Protein AF-A0A966I1T3-F1 (afdb_monomer)

Foldseek 3Di:
DVVCLVLLVVLLVVLVVCCVVCVVVCDPPRNVVSNVVSNVVSVVVVVVVVVVLVPDDPVPNDDDD

Structure (mmCIF, N/CA/C/O backbone):
data_AF-A0A966I1T3-F1
#
_entry.id   AF-A0A966I1T3-F1
#
loop_
_atom_site.group_PDB
_atom_site.id
_atom_site.type_symbol
_atom_site.label_atom_id
_atom_site.label_alt_id
_atom_site.label_comp_id
_atom_site.label_asym_id
_atom_site.label_entity_id
_atom_site.label_seq_id
_atom_site.pdbx_PDB_ins_code
_atom_site.Cartn_x
_atom_site.Cartn_y
_atom_site.Cartn_z
_atom_site.occupancy
_atom_site.B_iso_or_equiv
_atom_site.auth_seq_id
_atom_site.auth_comp_id
_atom_site.auth_asym_id
_atom_site.auth_atom_id
_atom_site.pdbx_PDB_model_num
ATOM 1 N N . MET A 1 1 ? 8.357 -6.184 -17.224 1.00 61.91 1 MET A N 1
ATOM 2 C CA . MET A 1 1 ? 7.488 -6.221 -16.030 1.00 61.91 1 MET A CA 1
ATOM 3 C C . MET A 1 1 ? 6.293 -5.274 -16.144 1.00 61.91 1 MET A C 1
ATOM 5 O O . MET A 1 1 ? 5.590 -5.091 -15.161 1.00 61.91 1 MET A O 1
ATOM 9 N N . LEU A 1 2 ? 5.973 -4.734 -17.327 1.00 72.94 2 LEU A N 1
ATOM 10 C CA . LEU A 1 2 ? 4.775 -3.898 -17.508 1.00 72.94 2 LEU A CA 1
ATOM 11 C C . LEU A 1 2 ? 3.464 -4.629 -17.174 1.00 72.94 2 LEU A C 1
ATOM 13 O O . LEU A 1 2 ? 2.527 -4.007 -16.684 1.00 72.94 2 LEU A O 1
ATOM 17 N N . ASP A 1 3 ? 3.432 -5.957 -17.296 1.00 82.62 3 ASP A N 1
ATOM 18 C CA . ASP A 1 3 ? 2.308 -6.783 -16.835 1.00 82.62 3 ASP A CA 1
ATOM 19 C C . ASP A 1 3 ? 2.090 -6.730 -15.314 1.00 82.62 3 ASP A C 1
ATOM 21 O O . ASP A 1 3 ? 1.121 -7.291 -14.825 1.00 82.62 3 ASP A O 1
ATOM 25 N N . LEU A 1 4 ? 2.973 -6.086 -14.543 1.00 84.50 4 LEU A N 1
ATOM 26 C CA . LEU A 1 4 ? 2.837 -5.876 -13.097 1.00 84.50 4 LEU A CA 1
ATOM 27 C C . LEU A 1 4 ? 2.262 -4.494 -12.756 1.00 84.50 4 LEU A C 1
ATOM 29 O O . LEU A 1 4 ? 2.017 -4.216 -11.586 1.00 84.50 4 LEU A O 1
ATOM 33 N N . VAL A 1 5 ? 1.986 -3.635 -13.746 1.00 91.38 5 VAL A N 1
ATOM 34 C CA . VAL A 1 5 ? 1.398 -2.296 -13.536 1.00 91.38 5 VAL A CA 1
ATOM 35 C C . VAL A 1 5 ? 0.065 -2.364 -12.784 1.00 91.38 5 VAL A C 1
ATOM 37 O O . VAL A 1 5 ? -0.225 -1.487 -11.974 1.00 91.38 5 VAL A O 1
ATOM 40 N N . TRP A 1 6 ? -0.721 -3.431 -12.962 1.00 94.06 6 TRP A N 1
ATOM 41 C CA . TRP A 1 6 ? -1.975 -3.620 -12.221 1.00 94.06 6 TRP A CA 1
ATOM 42 C C . TRP A 1 6 ? -1.770 -3.804 -10.707 1.00 94.06 6 TRP A C 1
ATOM 44 O O . TRP A 1 6 ? -2.702 -3.555 -9.941 1.00 94.06 6 TRP A O 1
ATOM 54 N N . LEU A 1 7 ? -0.565 -4.172 -10.245 1.00 92.88 7 LEU A N 1
ATOM 55 C CA . LEU A 1 7 ? -0.252 -4.232 -8.814 1.00 92.88 7 LEU A CA 1
ATOM 56 C C . LEU A 1 7 ? -0.254 -2.847 -8.163 1.00 92.88 7 LEU A C 1
ATOM 58 O O . LEU A 1 7 ? -0.541 -2.746 -6.972 1.00 92.88 7 LEU A O 1
ATOM 62 N N . ILE A 1 8 ? 0.017 -1.784 -8.928 1.00 94.81 8 ILE A N 1
ATOM 63 C CA . ILE A 1 8 ? 0.086 -0.410 -8.414 1.00 94.81 8 ILE A CA 1
ATOM 64 C C . ILE A 1 8 ? -1.246 0.014 -7.764 1.00 94.81 8 ILE A C 1
ATOM 66 O O . ILE A 1 8 ? -1.220 0.514 -6.640 1.00 94.81 8 ILE A O 1
ATOM 70 N N . PRO A 1 9 ? -2.425 -0.189 -8.377 1.00 96.62 9 PRO A N 1
ATOM 71 C CA . PRO A 1 9 ? -3.689 -0.001 -7.668 1.00 96.62 9 PRO A CA 1
ATOM 72 C C . PRO A 1 9 ? -4.077 -1.202 -6.790 1.00 96.62 9 PRO A C 1
ATOM 74 O O . PRO A 1 9 ? -4.709 -1.011 -5.752 1.00 96.62 9 PRO A O 1
ATOM 77 N N . ALA A 1 10 ? -3.716 -2.437 -7.158 1.00 97.75 10 ALA A N 1
ATOM 78 C CA . ALA A 1 10 ? -4.194 -3.619 -6.436 1.00 97.75 10 ALA A CA 1
ATOM 79 C C . ALA A 1 10 ? -3.621 -3.750 -5.015 1.00 97.75 10 ALA A C 1
ATOM 81 O O . ALA A 1 10 ? -4.350 -4.155 -4.113 1.00 97.75 10 ALA A O 1
ATOM 82 N N . LEU A 1 11 ? -2.356 -3.389 -4.781 1.00 97.81 11 LEU A N 1
ATOM 83 C CA . LEU A 1 11 ? -1.730 -3.463 -3.453 1.00 97.81 11 LEU A CA 1
ATOM 84 C C . LEU A 1 11 ? -2.395 -2.535 -2.413 1.00 97.81 11 LEU A C 1
ATOM 86 O O . LEU A 1 11 ? -2.771 -3.034 -1.348 1.00 97.81 11 LEU A O 1
ATOM 90 N N . PRO A 1 12 ? -2.612 -1.227 -2.668 1.00 97.38 12 PRO A N 1
ATOM 91 C CA . PRO A 1 12 ? -3.305 -0.352 -1.729 1.00 97.38 12 PRO A CA 1
ATOM 92 C C . PRO A 1 12 ? -4.772 -0.744 -1.573 1.00 97.38 12 PRO A C 1
ATOM 94 O O . PRO A 1 12 ? -5.285 -0.672 -0.459 1.00 97.38 12 PRO A O 1
ATOM 97 N N . LEU A 1 13 ? -5.437 -1.224 -2.631 1.00 98.31 13 LEU A N 1
ATOM 98 C CA . LEU A 1 13 ? -6.802 -1.750 -2.524 1.00 98.31 13 LEU A CA 1
ATOM 99 C C . LEU A 1 13 ? -6.863 -2.997 -1.641 1.00 98.31 13 LEU A C 1
ATOM 101 O O . LEU A 1 13 ? -7.726 -3.079 -0.774 1.00 98.31 13 LEU A O 1
ATOM 105 N N . ALA A 1 14 ? -5.937 -3.941 -1.800 1.00 98.19 14 ALA A N 1
ATOM 106 C CA .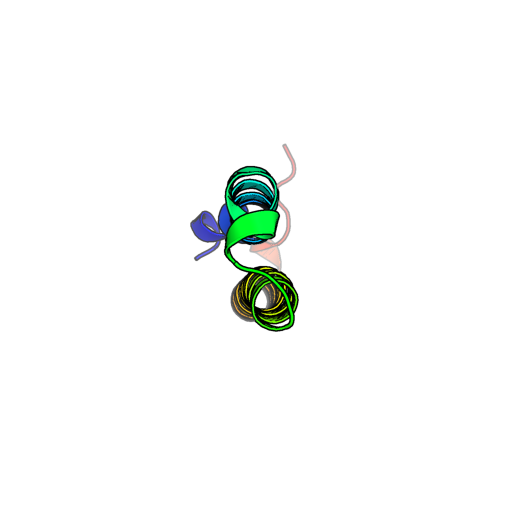 ALA A 1 14 ? -5.854 -5.118 -0.942 1.00 98.19 14 ALA A CA 1
ATOM 107 C C . ALA A 1 14 ? -5.604 -4.720 0.520 1.00 98.19 14 ALA A C 1
ATOM 109 O O . ALA A 1 14 ? -6.299 -5.204 1.414 1.00 98.19 14 ALA A O 1
ATOM 110 N N . GLY A 1 15 ? -4.677 -3.788 0.767 1.00 97.62 15 GLY A N 1
ATOM 111 C CA . GLY A 1 15 ? -4.442 -3.230 2.100 1.00 97.62 15 GLY A CA 1
ATOM 112 C C . GLY A 1 15 ? -5.693 -2.573 2.689 1.00 97.62 15 GLY A C 1
ATOM 113 O O . GLY A 1 15 ? -6.056 -2.850 3.831 1.00 97.62 15 GLY A O 1
ATOM 114 N N . ALA A 1 16 ? -6.400 -1.764 1.898 1.00 98.00 16 ALA A N 1
ATOM 115 C CA . ALA A 1 16 ? -7.646 -1.125 2.305 1.00 98.00 16 ALA A CA 1
ATOM 116 C C . ALA A 1 16 ? -8.743 -2.153 2.621 1.00 98.00 16 ALA A C 1
ATOM 118 O O . ALA A 1 16 ? -9.371 -2.056 3.669 1.00 98.00 16 ALA A O 1
ATOM 119 N N . LEU A 1 17 ? -8.941 -3.169 1.775 1.00 98.50 17 LEU A N 1
ATOM 120 C CA . LEU A 1 17 ? -9.916 -4.239 2.009 1.00 98.50 17 LEU A CA 1
ATOM 121 C C . LEU A 1 17 ? -9.614 -5.003 3.303 1.00 98.50 17 LEU A C 1
ATOM 123 O O . LEU A 1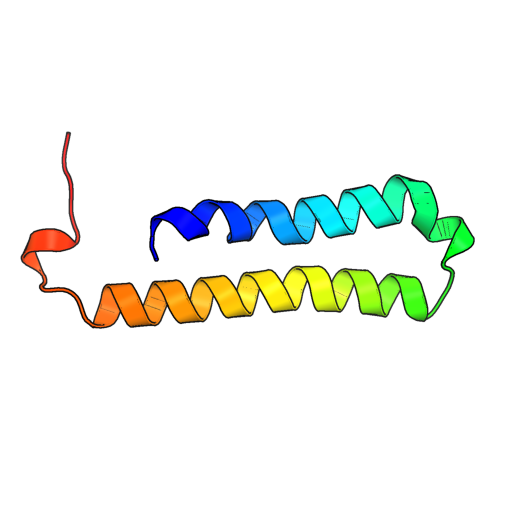 17 ? -10.519 -5.246 4.101 1.00 98.50 17 LEU A O 1
ATOM 127 N N . VAL A 1 18 ? -8.342 -5.323 3.555 1.00 98.00 18 VAL A N 1
ATOM 128 C CA . VAL A 1 18 ? -7.915 -5.959 4.810 1.00 98.00 18 VAL A CA 1
ATOM 129 C C . VAL A 1 18 ? -8.231 -5.068 6.011 1.00 98.00 18 VAL A C 1
ATOM 131 O O . VAL A 1 18 ? -8.752 -5.562 7.009 1.00 98.00 18 VAL A O 1
ATOM 134 N N . LEU A 1 19 ? -7.970 -3.762 5.932 1.00 97.94 19 LEU A N 1
ATOM 135 C CA . LEU A 1 19 ? -8.269 -2.827 7.022 1.00 97.94 19 LEU A CA 1
ATOM 136 C C . LEU A 1 19 ? -9.769 -2.598 7.220 1.00 97.94 19 LEU A C 1
ATOM 138 O O . LEU A 1 19 ? -10.209 -2.465 8.357 1.00 97.94 19 LEU A O 1
ATOM 142 N N . ILE A 1 20 ? -10.567 -2.605 6.155 1.00 98.06 20 ILE A N 1
ATOM 143 C CA . ILE A 1 20 ? -12.026 -2.494 6.256 1.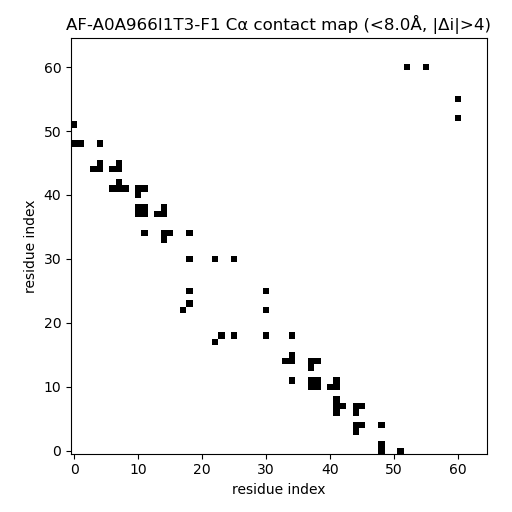00 98.06 20 ILE A CA 1
ATOM 144 C C . ILE A 1 20 ? -12.597 -3.698 7.013 1.00 98.06 20 ILE A C 1
ATOM 146 O O . ILE A 1 20 ? -13.425 -3.527 7.904 1.00 98.06 20 ILE A O 1
ATOM 150 N N . VAL A 1 21 ? -12.141 -4.912 6.690 1.00 98.31 21 VAL A N 1
ATOM 151 C CA . VAL A 1 21 ? -12.686 -6.142 7.287 1.00 98.31 21 VAL A CA 1
ATOM 152 C C . VAL A 1 21 ? -12.088 -6.425 8.669 1.00 98.31 21 VAL A C 1
ATOM 154 O O . VAL A 1 21 ? -12.796 -6.853 9.580 1.00 98.31 21 VAL A O 1
ATOM 157 N N . PHE A 1 22 ? -10.788 -6.187 8.847 1.00 97.81 22 PHE A N 1
ATOM 158 C CA . PHE A 1 22 ? -10.035 -6.634 10.023 1.00 97.81 22 PHE A CA 1
ATOM 159 C C . PHE A 1 22 ? -9.360 -5.503 10.806 1.00 97.81 22 PHE A C 1
ATOM 161 O O . PHE A 1 22 ? -8.799 -5.768 11.869 1.00 97.81 22 PHE A O 1
ATOM 168 N N . GLY A 1 23 ? -9.411 -4.252 10.343 1.00 94.69 23 GLY A N 1
ATOM 169 C CA . GLY A 1 23 ? -8.674 -3.127 10.934 1.00 94.69 23 GLY A CA 1
ATOM 170 C C . GLY A 1 23 ? -8.991 -2.905 12.409 1.00 94.69 23 GLY A C 1
ATOM 171 O O . GLY A 1 23 ? -8.071 -2.781 13.214 1.00 94.69 23 GLY A O 1
ATOM 172 N N . ALA A 1 24 ? -10.269 -2.998 12.791 1.00 95.38 24 ALA A N 1
ATOM 173 C CA . ALA A 1 24 ? -10.693 -2.895 14.189 1.00 95.38 24 ALA A CA 1
ATOM 174 C C . ALA A 1 24 ? -10.091 -3.994 15.088 1.00 95.38 24 ALA A C 1
ATOM 176 O O . ALA A 1 24 ? -9.860 -3.769 16.273 1.00 95.38 24 ALA A O 1
ATOM 177 N N . ARG A 1 25 ? -9.815 -5.183 14.533 1.00 97.06 25 ARG A N 1
ATOM 178 C CA . ARG A 1 25 ? -9.175 -6.290 15.261 1.00 97.06 25 ARG A CA 1
ATOM 179 C C . ARG A 1 25 ? -7.650 -6.186 15.266 1.00 97.06 25 ARG A C 1
ATOM 181 O O . ARG A 1 25 ? -7.023 -6.652 16.213 1.00 97.06 25 ARG A O 1
ATOM 188 N N . ILE A 1 26 ? -7.061 -5.602 14.224 1.00 96.62 26 ILE A N 1
ATOM 189 C CA . ILE A 1 26 ? -5.616 -5.350 14.129 1.00 96.62 26 ILE A CA 1
ATOM 190 C C . ILE A 1 26 ? -5.196 -4.269 15.142 1.00 96.62 26 ILE A C 1
ATOM 192 O O . ILE A 1 26 ? -4.191 -4.445 15.840 1.00 96.62 26 ILE A O 1
ATOM 196 N N . GLY A 1 27 ? -5.982 -3.190 15.228 1.00 96.69 27 GLY A N 1
ATOM 197 C CA . GLY A 1 27 ? -5.787 -2.064 16.141 1.00 96.69 27 GLY A CA 1
ATOM 198 C C . GLY A 1 27 ? -4.516 -1.241 15.895 1.00 96.69 27 GLY A C 1
ATOM 199 O O . GLY A 1 27 ? -3.624 -1.597 15.113 1.00 96.69 27 GLY A O 1
ATOM 200 N N . GLU A 1 28 ? -4.409 -0.121 16.601 1.00 95.56 28 GLU A N 1
ATOM 201 C CA . GLU A 1 28 ? -3.249 0.767 16.539 1.00 95.56 28 GLU A CA 1
ATOM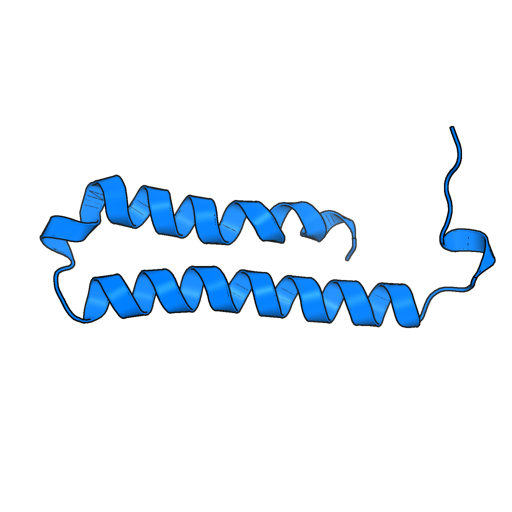 202 C C . GLU A 1 28 ? -2.044 0.233 17.339 1.00 95.56 28 GLU A C 1
ATOM 204 O O . GLU A 1 28 ? -2.209 -0.414 18.377 1.00 95.56 28 GLU A O 1
ATOM 209 N N . PRO A 1 29 ? -0.802 0.496 16.877 1.00 95.69 29 PRO A N 1
ATOM 210 C CA . PRO A 1 29 ? -0.435 1.212 15.645 1.00 95.69 29 PRO A CA 1
ATOM 211 C C . PRO A 1 29 ? -0.324 0.295 14.410 1.00 95.69 29 PRO A C 1
ATOM 213 O O . PRO A 1 29 ? 0.095 0.734 13.339 1.00 95.69 29 PRO A O 1
ATOM 216 N N . ARG A 1 30 ? -0.637 -0.999 14.548 1.00 97.38 30 ARG A N 1
ATOM 217 C CA . ARG A 1 30 ? -0.377 -2.017 13.515 1.00 97.38 30 ARG A CA 1
ATOM 218 C C . ARG A 1 30 ? -1.186 -1.772 12.243 1.00 97.38 30 ARG A C 1
ATOM 220 O O . ARG A 1 30 ? -0.651 -1.951 11.152 1.00 97.38 30 ARG A O 1
ATOM 227 N N . ALA A 1 31 ? -2.432 -1.321 12.378 1.00 96.94 31 ALA A N 1
ATOM 228 C CA . ALA A 1 31 ? -3.283 -0.964 11.247 1.00 96.94 31 ALA A CA 1
ATOM 229 C C . ALA A 1 31 ? -2.656 0.155 10.391 1.00 96.94 31 ALA A C 1
ATOM 231 O O . ALA A 1 31 ? -2.591 0.037 9.167 1.00 96.94 31 ALA A O 1
ATOM 232 N N . GLY A 1 32 ? -2.093 1.185 11.034 1.00 97.19 32 GLY A N 1
ATOM 233 C CA . GLY A 1 32 ? -1.370 2.264 10.353 1.00 97.19 32 GLY A CA 1
ATOM 234 C C . GLY A 1 32 ? -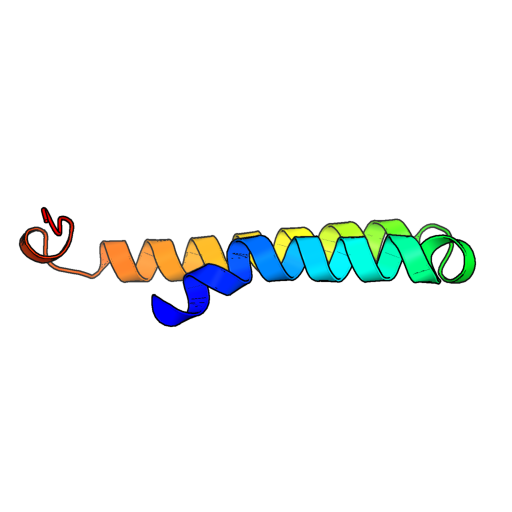0.112 1.784 9.622 1.00 97.19 32 GLY A C 1
ATOM 235 O O . GLY A 1 32 ? 0.127 2.172 8.475 1.00 97.19 32 GLY A O 1
ATOM 236 N N . TRP A 1 33 ? 0.664 0.883 10.233 1.00 98.50 33 TRP A N 1
ATOM 237 C CA . TRP A 1 33 ? 1.812 0.261 9.562 1.00 98.50 33 TRP A CA 1
ATOM 238 C C . TRP A 1 33 ? 1.394 -0.569 8.347 1.00 98.50 33 TRP A C 1
ATOM 240 O O . TRP A 1 33 ? 2.044 -0.482 7.308 1.00 98.50 33 TRP A O 1
ATOM 250 N N . LEU A 1 34 ? 0.294 -1.321 8.434 1.00 97.94 34 LEU A N 1
ATOM 251 C CA . LEU A 1 34 ? -0.219 -2.100 7.306 1.00 97.94 34 LEU A CA 1
ATOM 252 C C . LEU A 1 34 ? -0.652 -1.197 6.141 1.00 97.94 34 LEU A C 1
ATOM 254 O O . LEU A 1 34 ? -0.263 -1.457 5.003 1.00 97.94 34 LEU A O 1
ATOM 258 N N . ALA A 1 35 ? -1.378 -0.108 6.417 1.00 97.44 35 ALA A N 1
ATOM 259 C CA . ALA A 1 35 ? -1.745 0.884 5.400 1.00 97.44 35 ALA A CA 1
ATOM 260 C C . ALA A 1 35 ? -0.507 1.491 4.715 1.00 97.44 35 ALA A C 1
ATOM 262 O O . ALA A 1 35 ? -0.441 1.612 3.486 1.00 97.44 35 ALA A O 1
ATOM 263 N N . THR A 1 36 ? 0.496 1.839 5.525 1.00 98.25 36 THR A N 1
ATOM 264 C CA . THR A 1 36 ? 1.754 2.432 5.059 1.00 98.25 36 THR A CA 1
ATOM 265 C C . THR A 1 36 ? 2.516 1.461 4.166 1.00 98.25 36 THR A C 1
ATOM 267 O O . THR A 1 36 ? 2.911 1.830 3.063 1.00 98.25 36 THR A O 1
ATOM 270 N N . LEU A 1 37 ? 2.677 0.206 4.595 1.00 98.31 37 LEU A N 1
ATOM 271 C CA . LEU A 1 37 ? 3.387 -0.818 3.826 1.00 98.31 37 LEU A CA 1
ATOM 272 C C . LEU A 1 37 ? 2.658 -1.178 2.528 1.00 98.31 37 LEU A C 1
ATOM 274 O O . LEU A 1 37 ? 3.317 -1.360 1.504 1.00 98.31 37 LEU A O 1
ATOM 278 N N . ALA A 1 38 ? 1.323 -1.229 2.535 1.00 98.06 38 ALA A N 1
ATOM 279 C CA . ALA A 1 38 ? 0.537 -1.460 1.323 1.00 98.06 38 ALA A CA 1
ATOM 280 C C . ALA A 1 38 ? 0.791 -0.363 0.273 1.00 98.06 38 ALA A C 1
ATOM 282 O O . ALA A 1 38 ? 1.062 -0.657 -0.891 1.00 98.06 38 ALA A O 1
ATOM 283 N N . THR A 1 39 ? 0.796 0.900 0.703 1.00 98.19 39 THR A N 1
AT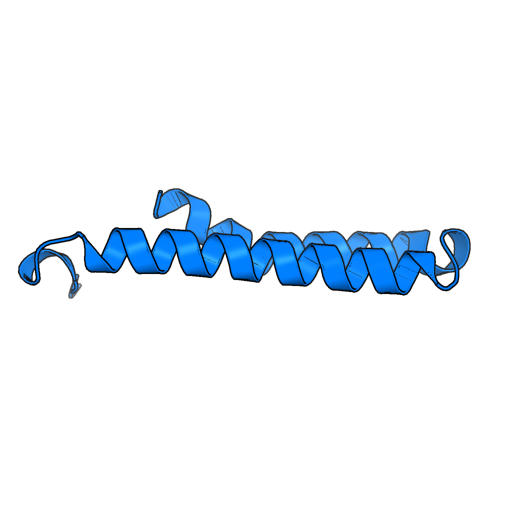OM 284 C CA . THR A 1 39 ? 1.057 2.049 -0.179 1.00 98.19 39 THR A CA 1
ATOM 285 C C . THR A 1 39 ? 2.520 2.107 -0.627 1.00 98.19 39 THR A C 1
ATOM 287 O O . THR A 1 39 ? 2.803 2.299 -1.811 1.00 98.19 39 THR A O 1
ATOM 290 N N . ALA A 1 40 ? 3.464 1.885 0.293 1.00 98.50 40 ALA A N 1
ATOM 291 C CA . ALA A 1 40 ? 4.896 1.872 -0.001 1.00 98.50 40 ALA A CA 1
ATOM 292 C C . ALA A 1 40 ? 5.267 0.770 -1.005 1.00 98.50 40 ALA A C 1
ATOM 294 O O . ALA A 1 40 ? 6.110 0.984 -1.876 1.00 98.50 40 ALA A O 1
ATOM 295 N N . SER A 1 41 ? 4.597 -0.383 -0.935 1.00 97.81 41 SER A N 1
ATOM 296 C CA . SER A 1 41 ? 4.792 -1.470 -1.898 1.00 97.81 41 SER A CA 1
ATOM 297 C C . SER A 1 41 ? 4.377 -1.047 -3.311 1.00 97.81 41 SER A C 1
ATOM 299 O O . SER A 1 41 ? 5.130 -1.268 -4.257 1.00 97.81 41 SER A O 1
ATOM 301 N N . SER A 1 42 ? 3.246 -0.349 -3.472 1.00 97.25 42 SER A N 1
ATOM 302 C CA . SER A 1 42 ? 2.857 0.214 -4.777 1.00 97.25 42 SER A CA 1
ATOM 303 C C . SER A 1 42 ? 3.804 1.272 -5.303 1.00 97.25 42 SER A C 1
ATOM 305 O O . SER A 1 42 ? 4.062 1.332 -6.509 1.00 97.25 42 SER A O 1
ATOM 307 N N . PHE A 1 43 ? 4.347 2.097 -4.412 1.00 97.56 43 PHE A N 1
ATOM 308 C CA . PHE A 1 43 ? 5.376 3.052 -4.788 1.00 97.56 43 PHE A CA 1
ATOM 309 C C . PHE A 1 43 ? 6.624 2.332 -5.318 1.00 97.56 43 PHE A C 1
ATOM 311 O O . PHE A 1 43 ? 7.113 2.673 -6.393 1.00 97.56 43 PHE A O 1
ATOM 318 N N . ALA A 1 44 ? 7.088 1.282 -4.634 1.00 97.81 44 ALA A N 1
ATOM 319 C CA . ALA A 1 44 ? 8.227 0.486 -5.088 1.00 97.81 44 ALA A CA 1
ATOM 320 C C . ALA A 1 44 ? 7.980 -0.154 -6.468 1.00 97.81 44 ALA A C 1
ATOM 322 O O . ALA A 1 44 ? 8.847 -0.072 -7.338 1.00 97.81 44 ALA A O 1
ATOM 323 N N . VAL A 1 45 ? 6.787 -0.716 -6.709 1.00 95.81 45 VAL A N 1
ATOM 324 C CA . VAL A 1 45 ? 6.410 -1.249 -8.033 1.00 95.81 45 VAL A CA 1
ATOM 325 C C . VAL A 1 45 ? 6.449 -0.151 -9.097 1.00 95.81 45 VAL A C 1
ATOM 327 O O . VAL A 1 45 ? 7.021 -0.354 -10.166 1.00 95.81 45 VAL A O 1
ATOM 330 N N . THR A 1 46 ? 5.904 1.029 -8.795 1.00 95.31 46 THR A N 1
ATOM 331 C CA . THR A 1 46 ? 5.934 2.183 -9.709 1.00 95.31 46 THR A CA 1
ATOM 332 C C . THR A 1 46 ? 7.365 2.582 -10.074 1.00 95.31 46 THR A C 1
ATOM 334 O O . THR A 1 46 ? 7.653 2.808 -11.247 1.00 95.31 46 THR A O 1
ATOM 337 N N . VAL A 1 47 ? 8.279 2.629 -9.099 1.00 96.19 47 VAL A N 1
ATOM 338 C CA . VAL A 1 47 ? 9.697 2.952 -9.332 1.00 96.19 47 VAL A CA 1
ATOM 339 C C . VAL A 1 47 ? 10.363 1.919 -10.246 1.00 96.19 47 VAL A C 1
ATOM 341 O O . VAL A 1 47 ? 11.078 2.295 -11.174 1.00 96.19 47 VAL A O 1
ATOM 344 N N . VAL A 1 48 ? 10.104 0.627 -10.030 1.00 94.00 48 VAL A N 1
ATOM 345 C CA . VAL A 1 48 ? 10.626 -0.448 -10.892 1.00 94.00 48 VAL A CA 1
ATOM 346 C C . VAL A 1 48 ? 10.110 -0.302 -12.325 1.00 94.00 48 VAL A C 1
ATOM 348 O O . VAL A 1 48 ? 10.905 -0.319 -13.265 1.00 94.00 48 VAL A O 1
ATOM 351 N N . VAL A 1 49 ? 8.800 -0.096 -12.496 1.00 91.62 49 VAL A N 1
ATOM 352 C CA . VAL A 1 49 ? 8.179 0.133 -13.813 1.00 91.62 49 VAL A CA 1
ATOM 353 C C . VAL A 1 49 ? 8.782 1.363 -14.496 1.00 91.62 49 VAL A C 1
ATOM 355 O O . VAL A 1 49 ? 9.086 1.320 -15.687 1.00 91.62 49 VAL A O 1
ATOM 358 N N . TYR A 1 50 ? 9.002 2.448 -13.753 1.00 91.19 50 TYR A N 1
ATOM 359 C CA . TYR A 1 50 ? 9.610 3.667 -14.280 1.00 91.19 50 TYR A CA 1
ATOM 360 C C . TYR A 1 50 ? 11.024 3.425 -14.828 1.00 91.19 50 TYR A C 1
ATO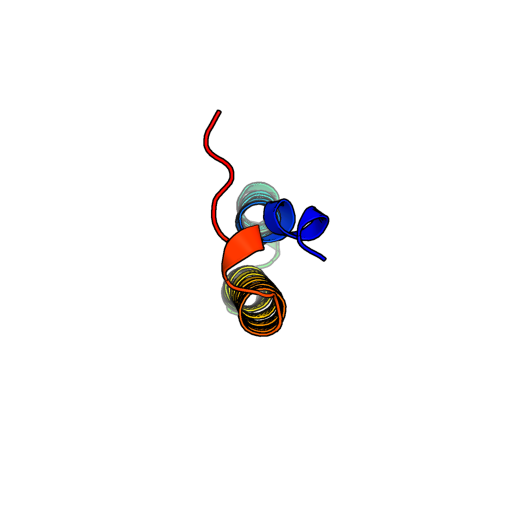M 362 O O . TYR A 1 50 ? 11.321 3.834 -15.951 1.00 91.19 50 TYR A O 1
ATOM 370 N N . PHE A 1 51 ? 11.887 2.724 -14.086 1.00 92.56 51 PHE A N 1
ATOM 371 C CA . PHE A 1 51 ? 13.235 2.403 -14.566 1.00 92.56 51 PHE A CA 1
ATOM 372 C C . PHE A 1 51 ? 13.227 1.455 -15.770 1.00 92.56 51 PHE A C 1
ATOM 374 O O . PHE A 1 51 ? 14.052 1.614 -16.669 1.00 92.56 51 PHE A O 1
ATOM 381 N N . GLU A 1 52 ? 12.277 0.519 -15.838 1.00 87.00 52 GLU A N 1
ATOM 382 C CA . GLU A 1 52 ? 12.101 -0.327 -17.024 1.00 87.00 52 GLU A CA 1
ATOM 383 C C . GLU A 1 52 ? 11.730 0.511 -18.256 1.00 87.00 52 GLU A C 1
ATOM 385 O O . GLU A 1 52 ? 12.322 0.343 -19.324 1.00 87.00 52 GLU A O 1
ATOM 390 N N . LEU A 1 53 ? 10.796 1.457 -18.110 1.00 87.38 53 LEU A N 1
ATOM 391 C CA . LEU A 1 53 ? 10.427 2.377 -19.188 1.00 87.38 53 LEU A CA 1
ATOM 392 C C . LEU A 1 53 ? 11.596 3.273 -19.603 1.00 87.38 53 LEU A C 1
ATOM 394 O O . LEU A 1 53 ? 11.749 3.563 -20.794 1.00 87.38 53 LEU A O 1
ATOM 398 N N . LEU A 1 54 ? 12.432 3.700 -18.653 1.00 88.25 54 LEU A N 1
ATOM 399 C CA . LEU A 1 54 ? 13.610 4.520 -18.930 1.00 88.25 54 LEU A C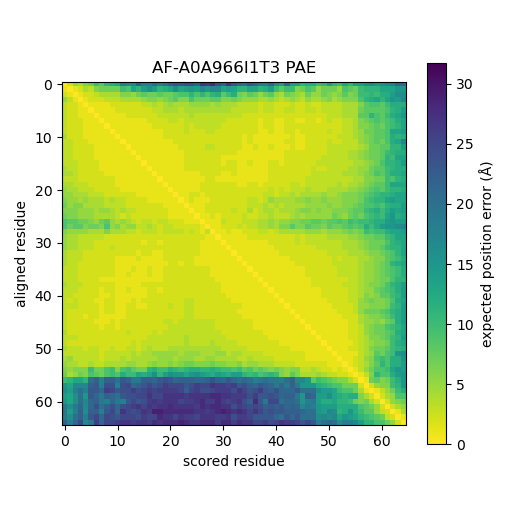A 1
ATOM 400 C C . LEU A 1 54 ? 14.651 3.765 -19.776 1.00 88.25 54 LEU A C 1
ATOM 402 O O . LEU A 1 54 ? 15.298 4.381 -20.622 1.00 88.25 54 LEU A O 1
ATOM 406 N N . GLY A 1 55 ? 14.757 2.446 -19.594 1.00 83.12 55 GLY A N 1
ATOM 407 C CA . GLY A 1 55 ? 15.646 1.567 -20.359 1.00 83.12 55 GLY A CA 1
ATOM 408 C C . GLY A 1 55 ? 15.164 1.199 -21.769 1.00 83.12 55 GLY A C 1
ATOM 409 O O . GLY A 1 55 ? 15.951 0.652 -22.539 1.00 83.12 55 GLY A O 1
ATOM 410 N N . ARG A 1 56 ? 13.904 1.485 -22.134 1.00 78.62 56 ARG A N 1
ATOM 411 C CA . ARG A 1 56 ? 13.373 1.232 -23.488 1.00 78.62 56 ARG A CA 1
ATOM 412 C C . ARG A 1 56 ? 13.692 2.355 -24.476 1.00 78.62 56 ARG A C 1
ATOM 414 O O . ARG A 1 56 ? 13.797 3.525 -24.100 1.00 78.62 56 ARG A O 1
ATOM 421 N N . SER A 1 57 ? 13.808 1.976 -25.751 1.00 69.81 57 SER A N 1
ATOM 422 C CA . SER A 1 57 ? 13.996 2.893 -26.881 1.00 69.81 57 SER A CA 1
ATOM 423 C C . SER A 1 57 ? 12.788 3.830 -27.051 1.00 69.81 57 SER A C 1
ATOM 425 O O . SER A 1 57 ? 11.666 3.487 -26.677 1.00 69.81 57 SER A O 1
ATOM 427 N N . ALA A 1 58 ? 13.010 5.047 -27.560 1.00 63.66 58 ALA A N 1
ATOM 428 C CA . ALA A 1 58 ? 11.970 6.079 -27.638 1.00 63.66 58 ALA A CA 1
ATOM 429 C C . ALA A 1 58 ? 10.788 5.678 -28.542 1.00 63.66 58 ALA A C 1
ATOM 431 O O . ALA A 1 58 ? 9.655 6.054 -28.24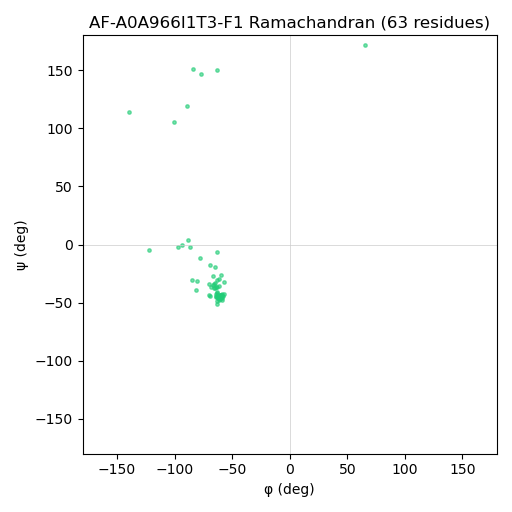7 1.00 63.66 58 ALA A O 1
ATOM 432 N N . ASP A 1 59 ? 11.040 4.867 -29.572 1.00 59.12 59 ASP A N 1
ATOM 433 C CA . ASP A 1 59 ? 10.038 4.396 -30.536 1.00 59.12 59 ASP A CA 1
ATOM 434 C C . ASP A 1 59 ? 9.021 3.401 -29.935 1.00 59.12 59 ASP A C 1
ATOM 436 O O . ASP A 1 59 ? 7.931 3.232 -30.473 1.00 59.12 59 ASP A O 1
ATOM 440 N N . GLU A 1 60 ? 9.315 2.791 -28.778 1.00 56.72 60 GLU A N 1
ATOM 441 C CA . GLU A 1 60 ? 8.393 1.898 -28.050 1.00 56.72 60 GLU A CA 1
ATOM 442 C C . GLU A 1 60 ? 7.561 2.616 -26.966 1.00 56.72 60 GLU A C 1
ATOM 444 O O . GLU A 1 60 ? 6.764 1.979 -26.272 1.00 56.72 60 GLU A O 1
ATOM 449 N N . ARG A 1 61 ? 7.740 3.934 -26.770 1.00 57.19 61 ARG A N 1
ATOM 450 C CA . ARG A 1 61 ? 7.070 4.697 -25.692 1.00 57.19 61 ARG A CA 1
ATOM 451 C C . ARG A 1 61 ? 5.680 5.231 -26.051 1.00 57.19 61 ARG A C 1
ATOM 453 O O . ARG A 1 61 ? 5.027 5.815 -25.187 1.00 57.19 61 ARG A O 1
ATOM 460 N N . SER A 1 62 ? 5.205 5.021 -27.277 1.00 62.34 62 SER A N 1
ATOM 461 C CA . SER A 1 62 ? 3.864 5.428 -27.705 1.00 62.34 62 SER A CA 1
ATOM 462 C C . SER A 1 62 ? 3.218 4.363 -28.583 1.00 62.34 62 SER A C 1
ATOM 464 O O . SER A 1 62 ? 3.650 4.141 -29.709 1.00 62.34 62 SER A O 1
ATOM 466 N N . HIS A 1 63 ? 2.144 3.748 -28.091 1.00 55.22 63 HIS A N 1
ATOM 467 C CA . HIS A 1 63 ? 1.222 2.989 -28.927 1.00 55.22 63 HIS A CA 1
ATOM 468 C C . HIS A 1 63 ? 0.003 3.880 -29.183 1.00 55.22 63 HIS A C 1
ATOM 470 O O . HIS A 1 63 ? -0.788 4.127 -28.274 1.00 55.22 63 HIS A O 1
ATOM 476 N N . VAL A 1 64 ? -0.107 4.419 -30.397 1.00 58.72 64 VAL A N 1
ATOM 477 C CA . VAL A 1 64 ? -1.329 5.076 -30.875 1.00 58.72 64 VAL A CA 1
ATOM 478 C C . VAL A 1 64 ? -2.173 3.978 -31.516 1.00 58.72 64 VAL A C 1
ATOM 480 O O . VAL A 1 64 ? -1.700 3.315 -32.438 1.00 58.72 64 VAL A O 1
ATOM 483 N N . VAL A 1 65 ? -3.373 3.744 -30.985 1.00 54.53 65 VAL A N 1
ATOM 484 C CA . VAL A 1 65 ? -4.433 2.997 -31.680 1.00 54.53 65 VAL A CA 1
ATOM 485 C C . VAL A 1 65 ? -5.428 4.013 -32.208 1.00 54.53 65 VAL A C 1
ATOM 487 O O . VAL A 1 65 ? -5.788 4.912 -31.414 1.00 54.53 65 VAL A O 1
#

Sequence (65 aa):
MLDLVWLIPALPLAGALVLIVFGARIGEPRAGWLATLATASSFAVTVVVYFELLGRSADERSHVV

Solvent-accessible surface area (backbone atoms only — not comparable to full-atom values): 3768 Å² total; per-residue (Å²): 114,75,90,51,58,67,44,44,62,45,36,38,49,52,33,48,53,49,41,72,78,40,24,86,78,60,30,88,70,55,40,59,52,47,49,49,51,21,44,51,51,19,51,53,50,51,52,52,50,47,55,55,58,68,74,48,63,77,84,77,74,64,87,86,131

Mean predicted aligned error: 6.0 Å

Radius of gyration: 15.97 Å; Cα contacts (8 Å, |Δi|>4): 37; chains: 1; bounding box: 28×13×48 Å

pLDDT: mean 89.27, std 13.58, range [54.53, 98.5]

Secondary structure (DSSP, 8-state):
-GGGTTHHHHHHHHHHHHHHHHHHHH-TTHHHHHHHHHHHHHHHHHHHHHHHHHHS-GGGS----